Protein AF-A0A2M7BYC5-F1 (afdb_monomer)

Radius 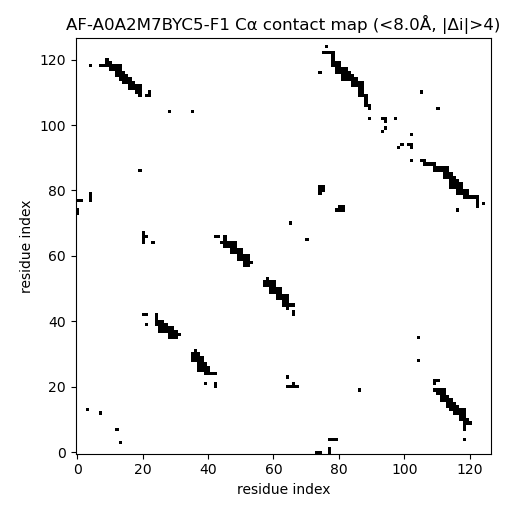of gyration: 17.45 Å; Cα contacts (8 Å, |Δi|>4): 192; chains: 1; bounding box: 35×35×44 Å

Mean predicted aligned error: 5.05 Å

Structure (mmCIF, N/CA/C/O backbone):
data_AF-A0A2M7BYC5-F1
#
_entry.id   AF-A0A2M7BYC5-F1
#
loop_
_atom_site.group_PDB
_atom_site.id
_atom_site.type_symbol
_atom_site.label_atom_id
_atom_site.label_alt_id
_atom_site.label_comp_id
_atom_site.label_asym_id
_atom_site.label_entity_id
_atom_site.label_seq_id
_atom_site.pdbx_PDB_ins_code
_atom_site.Cartn_x
_atom_site.Cartn_y
_atom_site.Cartn_z
_atom_site.occupancy
_atom_site.B_iso_or_equiv
_atom_site.auth_seq_id
_atom_site.auth_comp_id
_atom_site.auth_asym_id
_atom_site.auth_atom_id
_atom_site.pdbx_PDB_model_num
ATOM 1 N N . PHE A 1 1 ? -4.180 5.984 12.688 1.00 91.94 1 PHE A N 1
ATOM 2 C CA . PHE A 1 1 ? -5.420 5.223 12.946 1.00 91.94 1 PHE A CA 1
ATOM 3 C C . PHE A 1 1 ? -6.146 5.659 14.209 1.00 91.94 1 PHE A C 1
ATOM 5 O O . PHE A 1 1 ? -7.326 5.945 14.082 1.00 91.94 1 PHE A O 1
ATOM 12 N N . LYS A 1 2 ? -5.483 5.821 15.366 1.00 92.81 2 LYS A N 1
ATOM 13 C CA . LYS A 1 2 ? -6.117 6.365 16.590 1.00 92.81 2 LYS A CA 1
ATOM 14 C C . LYS A 1 2 ? -6.963 7.627 16.368 1.00 92.81 2 LYS A C 1
ATOM 16 O O . LYS A 1 2 ? -8.110 7.660 16.788 1.00 92.81 2 LYS A O 1
ATOM 21 N N . GLU A 1 3 ? -6.453 8.616 15.631 1.00 96.19 3 GLU A N 1
ATOM 22 C CA . GLU A 1 3 ? -7.241 9.824 15.334 1.00 96.19 3 GLU A CA 1
ATOM 23 C C . GLU A 1 3 ? -8.491 9.540 14.495 1.00 96.19 3 GLU A C 1
ATOM 25 O O . GLU A 1 3 ? -9.554 10.071 14.799 1.00 96.19 3 GLU A O 1
ATOM 30 N N . PHE A 1 4 ? -8.407 8.657 13.493 1.00 96.06 4 PH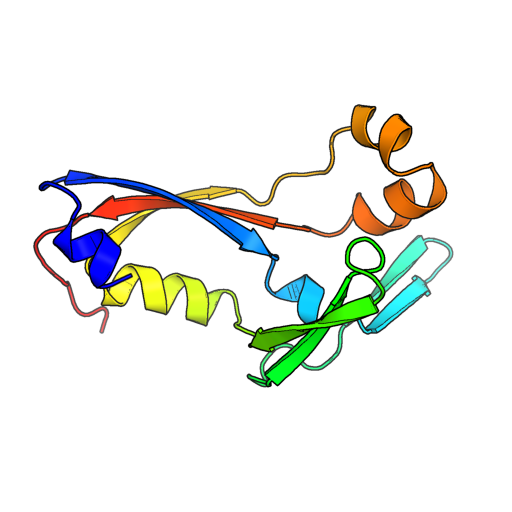E A N 1
ATOM 31 C CA . PHE A 1 4 ? -9.587 8.231 12.733 1.00 96.06 4 PHE A CA 1
ATOM 32 C C . PHE A 1 4 ? -10.597 7.514 13.630 1.00 96.06 4 PHE A C 1
ATOM 34 O O . PHE A 1 4 ? -11.791 7.772 13.525 1.00 96.06 4 PHE A O 1
ATOM 41 N N . GLN A 1 5 ? -10.123 6.659 14.542 1.00 94.00 5 GLN A N 1
ATOM 42 C CA . GLN A 1 5 ? -10.979 5.987 15.517 1.00 94.00 5 GLN A CA 1
ATOM 43 C C . GLN A 1 5 ? -11.678 7.017 16.413 1.00 94.00 5 GLN A C 1
ATOM 45 O O . GLN A 1 5 ? -12.888 6.921 16.603 1.00 94.00 5 GLN A O 1
ATOM 50 N N . ARG A 1 6 ? -10.963 8.044 16.887 1.00 94.75 6 ARG A N 1
ATOM 51 C CA . ARG A 1 6 ? -11.517 9.107 17.737 1.00 94.75 6 ARG A CA 1
ATOM 52 C C . ARG A 1 6 ? -12.604 9.920 17.031 1.00 94.75 6 ARG A C 1
ATOM 54 O O . ARG A 1 6 ? -13.606 10.248 17.658 1.00 94.75 6 ARG A O 1
ATOM 61 N N . VAL A 1 7 ? -12.407 10.274 15.757 1.00 96.62 7 VAL A N 1
ATOM 62 C CA . VAL A 1 7 ? -13.320 11.187 15.040 1.00 96.62 7 VAL A CA 1
ATOM 63 C C . VAL A 1 7 ? -14.499 10.495 14.357 1.00 96.62 7 VAL A C 1
ATOM 65 O O . VAL A 1 7 ? -15.528 11.131 14.130 1.00 96.62 7 VAL A O 1
ATOM 68 N N . LEU A 1 8 ? -14.379 9.211 14.012 1.00 96.81 8 LEU A N 1
ATOM 69 C CA . LEU A 1 8 ? -15.463 8.477 13.366 1.00 96.81 8 LEU A CA 1
ATOM 70 C C . LEU A 1 8 ? -16.532 8.072 14.387 1.00 96.81 8 LEU A C 1
ATOM 72 O O . LEU A 1 8 ? -16.233 7.583 15.480 1.00 96.81 8 LEU A O 1
ATOM 76 N N . LYS A 1 9 ? -17.802 8.239 14.001 1.00 95.62 9 LYS A N 1
ATOM 77 C CA . LYS A 1 9 ? -18.948 7.697 14.744 1.00 95.62 9 LYS A CA 1
ATOM 78 C C . LYS A 1 9 ? -18.878 6.165 14.788 1.00 95.62 9 LYS A C 1
ATOM 80 O O . LYS A 1 9 ? -18.174 5.555 13.981 1.00 95.62 9 LYS A O 1
ATOM 85 N N . LYS A 1 10 ? -19.626 5.561 15.715 1.00 92.31 10 LYS A N 1
ATOM 86 C CA . LYS A 1 10 ? -19.858 4.111 15.750 1.00 92.31 10 LYS A CA 1
ATOM 87 C C . LYS A 1 10 ? -20.276 3.609 14.361 1.00 92.31 10 LYS A C 1
ATOM 89 O O . LYS A 1 10 ? -21.031 4.296 13.672 1.00 92.31 10 LYS A O 1
ATOM 94 N N . ASP A 1 11 ? 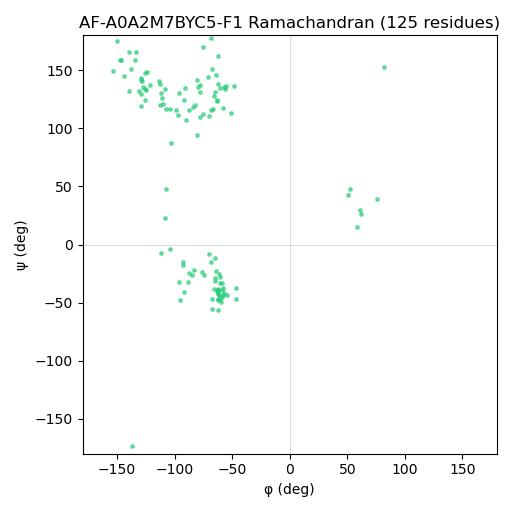-19.710 2.476 13.945 1.00 94.88 11 ASP A N 1
ATOM 95 C CA . ASP A 1 11 ? -19.884 1.864 12.619 1.00 94.88 11 ASP A CA 1
ATOM 96 C C . ASP A 1 11 ? -19.478 2.753 11.429 1.00 94.88 11 ASP A C 1
ATOM 98 O O . ASP A 1 11 ? -19.816 2.462 10.276 1.00 94.88 11 ASP A O 1
ATOM 102 N N . GLY A 1 12 ? -18.736 3.835 11.688 1.00 97.06 12 GLY A N 1
ATOM 103 C CA . GLY A 1 12 ? -18.238 4.748 10.670 1.00 97.06 12 GLY A CA 1
ATOM 104 C C . GLY A 1 12 ? -17.256 4.071 9.715 1.00 97.06 12 GLY A C 1
ATOM 105 O O . GLY A 1 12 ? -16.474 3.204 10.110 1.00 97.06 12 GLY A O 1
ATOM 106 N N . ILE A 1 13 ? -17.280 4.497 8.453 1.00 98.00 13 ILE A N 1
ATOM 107 C CA . ILE A 1 13 ? -16.425 3.950 7.399 1.00 98.00 13 ILE A CA 1
ATOM 108 C C . ILE A 1 13 ? -15.175 4.811 7.227 1.00 98.00 13 ILE A C 1
ATOM 110 O O . ILE A 1 13 ? -15.262 6.024 7.035 1.00 98.00 13 ILE A O 1
ATOM 114 N N . LEU A 1 14 ? -14.017 4.158 7.225 1.00 98.00 14 LEU A N 1
ATOM 115 C CA . LEU A 1 14 ? -12.744 4.716 6.797 1.00 98.00 14 LEU A CA 1
ATOM 116 C C . LEU A 1 14 ? -12.365 4.093 5.450 1.00 98.00 14 LEU A C 1
ATOM 118 O O . LEU A 1 14 ? -12.119 2.891 5.375 1.00 98.00 14 LEU A O 1
ATOM 122 N N . VAL A 1 15 ? -12.285 4.906 4.395 1.00 98.19 15 VAL A N 1
ATOM 123 C CA . VAL A 1 15 ? -11.718 4.493 3.101 1.00 98.19 15 VAL A CA 1
ATOM 124 C C . VAL A 1 15 ? -10.414 5.239 2.891 1.00 98.19 15 VAL A C 1
ATOM 126 O O . VAL A 1 15 ? -10.385 6.467 2.964 1.00 98.19 15 VAL A O 1
ATOM 129 N N . PHE A 1 16 ? -9.333 4.511 2.634 1.00 97.62 16 PHE A N 1
ATOM 130 C CA . PHE A 1 16 ? -8.037 5.118 2.362 1.00 97.62 16 PHE A CA 1
ATOM 131 C C . PHE A 1 16 ? -7.229 4.279 1.380 1.00 97.62 16 PHE A C 1
ATOM 133 O O . PHE A 1 16 ? -7.446 3.079 1.228 1.00 97.62 16 PHE A O 1
ATOM 140 N N . SER A 1 17 ? -6.267 4.923 0.731 1.00 96.94 17 SER A N 1
ATOM 141 C CA . SER A 1 17 ? -5.269 4.260 -0.098 1.00 96.94 17 SER A CA 1
ATOM 142 C C . SER A 1 17 ? -3.869 4.606 0.376 1.00 96.94 17 SER A C 1
ATOM 144 O O . SER A 1 17 ? -3.621 5.724 0.829 1.00 96.94 17 SER A O 1
ATOM 146 N N . THR A 1 18 ? -2.938 3.679 0.206 1.00 95.06 18 THR A N 1
ATOM 147 C CA . THR A 1 18 ? -1.504 3.922 0.389 1.00 95.06 18 THR A CA 1
ATOM 148 C C . THR A 1 18 ? -0.726 3.326 -0.780 1.00 95.06 18 THR A C 1
ATOM 150 O O . THR A 1 18 ? -1.270 2.540 -1.560 1.00 95.06 18 THR A O 1
ATOM 153 N N . ASN A 1 19 ? 0.547 3.703 -0.917 1.00 93.75 19 ASN A N 1
ATOM 154 C CA . ASN A 1 19 ? 1.457 2.997 -1.812 1.00 93.75 19 ASN A CA 1
ATOM 155 C C . ASN A 1 19 ? 1.467 1.518 -1.436 1.00 93.75 19 ASN A C 1
ATOM 157 O O . ASN A 1 19 ? 1.546 1.173 -0.254 1.00 93.75 19 ASN A O 1
ATOM 161 N N . HIS A 1 20 ? 1.414 0.660 -2.446 1.00 95.62 20 HIS A N 1
ATOM 162 C CA . HIS A 1 20 ? 1.536 -0.765 -2.223 1.00 95.62 20 HIS A CA 1
ATOM 163 C C . HIS A 1 20 ? 2.901 -1.086 -1.577 1.00 95.62 20 HIS A C 1
ATOM 165 O O . HIS A 1 20 ? 3.915 -0.569 -2.064 1.00 95.62 20 HIS A O 1
ATOM 171 N N . PRO A 1 21 ? 2.971 -1.935 -0.530 1.00 95.31 21 PRO A N 1
ATOM 172 C CA . PRO A 1 21 ? 4.222 -2.309 0.139 1.00 95.31 21 PRO A CA 1
ATOM 173 C C . PRO A 1 21 ? 5.371 -2.694 -0.801 1.00 95.31 21 PRO A C 1
ATOM 175 O O . PRO A 1 21 ? 6.527 -2.344 -0.558 1.00 95.31 21 PRO A O 1
ATOM 178 N N . VAL A 1 22 ? 5.052 -3.380 -1.904 1.00 94.00 22 VAL A N 1
ATOM 179 C CA . VAL A 1 22 ? 6.049 -3.824 -2.892 1.00 94.00 22 VAL A CA 1
ATOM 180 C C . VAL A 1 22 ? 6.812 -2.658 -3.525 1.00 94.00 22 VAL A C 1
ATOM 182 O O . VAL A 1 22 ? 7.999 -2.794 -3.792 1.00 94.00 22 VAL A O 1
ATOM 185 N N . ASN A 1 23 ? 6.182 -1.491 -3.707 1.00 91.94 23 ASN A N 1
ATOM 186 C CA . ASN A 1 23 ? 6.780 -0.372 -4.443 1.00 91.94 23 ASN A CA 1
ATOM 187 C C . ASN A 1 23 ? 8.049 0.159 -3.795 1.00 91.94 23 ASN A C 1
ATOM 189 O O . ASN A 1 23 ? 8.983 0.541 -4.487 1.00 91.94 23 ASN A O 1
ATOM 193 N N . SER A 1 24 ? 8.079 0.205 -2.465 1.00 91.81 24 SER A N 1
ATOM 194 C CA . SER A 1 24 ? 9.262 0.638 -1.715 1.00 91.81 24 SER A CA 1
ATOM 195 C C . SER A 1 24 ? 10.418 -0.362 -1.773 1.00 91.81 24 SER A C 1
ATOM 197 O O . SER A 1 24 ? 11.508 -0.049 -1.294 1.00 91.81 24 SER A O 1
ATOM 199 N N . CYS A 1 25 ? 10.185 -1.549 -2.336 1.00 93.44 25 CYS A N 1
ATOM 200 C CA . CYS A 1 25 ? 11.173 -2.610 -2.475 1.00 93.44 25 CYS A CA 1
ATOM 201 C C . CYS A 1 25 ? 11.584 -2.867 -3.925 1.00 93.44 25 CYS A C 1
ATOM 203 O O . CYS A 1 25 ? 12.528 -3.625 -4.127 1.00 93.44 25 CYS A O 1
ATOM 205 N N . ILE A 1 26 ? 10.929 -2.242 -4.908 1.00 92.62 26 ILE A N 1
ATOM 206 C CA . ILE A 1 26 ? 11.362 -2.308 -6.307 1.00 92.62 26 ILE A CA 1
ATOM 207 C C . ILE A 1 26 ? 12.694 -1.573 -6.415 1.00 92.62 26 ILE A C 1
ATOM 209 O O . ILE A 1 26 ? 12.756 -0.369 -6.162 1.00 92.62 26 ILE A O 1
ATOM 213 N N . ASP A 1 27 ? 13.734 -2.310 -6.782 1.00 90.38 27 ASP A N 1
ATOM 214 C CA . ASP A 1 27 ? 15.076 -1.769 -6.995 1.00 90.38 27 ASP A CA 1
ATOM 215 C C . ASP A 1 27 ? 15.285 -1.447 -8.480 1.00 90.38 27 ASP A C 1
ATOM 217 O O . ASP A 1 27 ? 15.642 -0.331 -8.856 1.00 90.38 27 ASP A O 1
ATOM 221 N N . GLU A 1 28 ? 14.930 -2.399 -9.349 1.00 91.69 28 GLU A N 1
ATOM 222 C CA . GLU A 1 28 ? 15.147 -2.299 -10.791 1.00 91.69 28 GLU A CA 1
ATOM 223 C C . GLU A 1 28 ? 14.000 -2.933 -11.593 1.00 91.69 28 GLU A C 1
ATOM 225 O O . GLU A 1 28 ? 13.438 -3.962 -11.207 1.00 91.69 28 GLU A O 1
ATOM 230 N N . PHE A 1 29 ? 13.683 -2.331 -12.744 1.00 91.00 29 PHE A N 1
ATOM 231 C CA . PHE A 1 29 ? 12.888 -2.954 -13.804 1.00 91.00 29 PHE A CA 1
ATOM 232 C C . PHE A 1 29 ? 13.826 -3.651 -14.786 1.00 91.00 29 PHE A C 1
ATOM 234 O O . PHE A 1 29 ? 14.713 -3.017 -15.346 1.00 91.00 29 PHE A O 1
ATOM 241 N N . THR A 1 30 ? 13.610 -4.942 -15.008 1.00 92.75 30 THR A N 1
ATOM 242 C CA . THR A 1 30 ? 14.486 -5.791 -15.818 1.00 92.75 30 THR A CA 1
ATOM 243 C C . THR A 1 30 ? 13.671 -6.707 -16.735 1.00 92.75 30 THR A C 1
ATOM 245 O O . THR A 1 30 ? 12.444 -6.601 -16.829 1.00 92.75 30 THR A O 1
ATOM 248 N N . GLU A 1 31 ? 14.345 -7.622 -17.422 1.00 92.19 31 GLU A N 1
ATOM 249 C CA . GLU A 1 31 ? 13.735 -8.627 -18.280 1.00 92.19 31 GLU A CA 1
ATOM 250 C C . GLU A 1 31 ? 14.195 -10.031 -17.870 1.00 92.19 31 GLU A C 1
ATOM 252 O O . GLU A 1 31 ? 15.378 -10.288 -17.664 1.00 92.19 31 GLU A O 1
ATOM 257 N N . CYS A 1 32 ? 13.253 -10.967 -17.761 1.00 91.12 32 CYS A N 1
ATOM 258 C CA . CYS A 1 32 ? 13.538 -12.372 -17.496 1.00 91.12 32 CYS A CA 1
ATOM 259 C C . CYS A 1 32 ? 12.813 -13.236 -18.529 1.00 91.12 32 CYS A C 1
ATOM 261 O O . CYS A 1 32 ? 11.585 -13.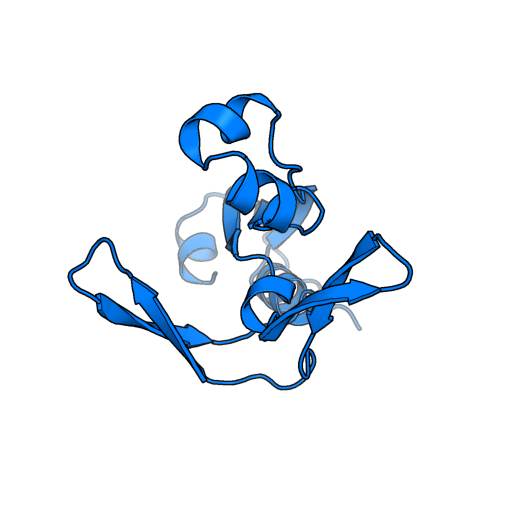213 -18.614 1.00 91.12 32 CYS A O 1
ATOM 263 N N . LYS A 1 33 ? 13.569 -14.007 -19.324 1.00 92.69 33 LYS A N 1
ATOM 264 C CA . LYS A 1 33 ? 13.031 -14.866 -20.399 1.00 92.69 33 LYS A CA 1
ATOM 265 C C . LYS A 1 33 ? 12.117 -14.099 -21.374 1.00 92.69 33 LYS A C 1
ATOM 267 O O . LYS A 1 33 ? 11.010 -14.555 -21.669 1.00 92.69 33 LYS A O 1
ATOM 272 N N . ASN A 1 34 ? 12.566 -12.938 -21.852 1.00 89.31 34 ASN A N 1
ATOM 273 C CA . ASN A 1 34 ? 11.820 -12.066 -22.770 1.00 89.31 34 ASN A CA 1
ATOM 274 C C . ASN A 1 34 ? 10.490 -11.535 -22.202 1.00 89.31 34 ASN A C 1
ATOM 276 O O . ASN A 1 34 ? 9.545 -11.267 -22.948 1.00 89.31 34 ASN A O 1
ATOM 280 N N . LYS A 1 35 ? 10.383 -11.421 -20.871 1.00 87.31 35 LYS A N 1
ATOM 281 C CA . LYS A 1 35 ? 9.216 -10.863 -20.177 1.00 87.31 35 LYS A CA 1
ATOM 282 C C . LYS A 1 35 ? 9.643 -9.775 -19.189 1.00 87.31 35 LYS A C 1
ATOM 284 O O . LYS A 1 35 ? 10.641 -9.976 -18.495 1.00 87.31 35 LYS A O 1
ATOM 289 N N . PRO A 1 36 ? 8.875 -8.676 -19.064 1.00 88.44 36 PRO A N 1
ATOM 290 C CA . PRO A 1 36 ? 9.118 -7.661 -18.045 1.00 88.44 36 PRO A CA 1
ATOM 291 C C . PRO A 1 36 ? 9.124 -8.272 -16.644 1.00 88.44 36 PRO A C 1
ATOM 293 O O . PRO A 1 36 ? 8.232 -9.048 -16.296 1.00 88.44 36 PRO A O 1
ATOM 296 N N . ALA A 1 37 ? 10.121 -7.907 -15.850 1.00 91.44 37 ALA A N 1
ATOM 297 C CA . ALA A 1 37 ? 10.307 -8.359 -14.482 1.00 91.44 37 ALA A CA 1
ATOM 298 C C . ALA A 1 37 ? 10.774 -7.195 -13.601 1.00 91.44 37 ALA A C 1
ATOM 300 O O . ALA A 1 37 ? 11.206 -6.152 -14.092 1.00 91.44 37 ALA A O 1
ATOM 301 N N . VAL A 1 38 ? 10.697 -7.380 -12.286 1.00 93.25 38 VAL A N 1
ATOM 302 C CA . VAL A 1 38 ? 11.282 -6.450 -11.317 1.00 93.25 38 VAL A CA 1
ATOM 303 C C . VAL A 1 38 ? 12.144 -7.187 -10.319 1.00 93.25 38 VAL A C 1
ATOM 305 O O . VAL A 1 38 ? 11.790 -8.275 -9.862 1.00 93.25 38 VAL A O 1
ATOM 308 N N . VAL A 1 39 ? 13.262 -6.564 -9.966 1.00 94.31 39 VAL A N 1
ATOM 309 C CA . VAL A 1 39 ? 14.093 -6.985 -8.845 1.00 94.31 39 VAL A CA 1
ATOM 310 C C . VAL A 1 39 ? 13.494 -6.379 -7.584 1.00 94.31 39 VAL A C 1
ATOM 312 O O . VAL A 1 39 ? 13.381 -5.157 -7.455 1.00 94.31 39 VAL A O 1
ATOM 315 N N . VAL A 1 40 ? 13.074 -7.246 -6.666 1.00 93.38 40 VAL A N 1
ATOM 316 C CA . VAL A 1 40 ? 12.515 -6.848 -5.374 1.00 93.38 40 VAL A CA 1
ATOM 317 C C . VAL A 1 40 ? 13.578 -7.083 -4.308 1.00 93.38 40 VAL A C 1
ATOM 319 O O . VAL A 1 40 ? 14.007 -8.212 -4.082 1.00 93.38 40 VAL A O 1
ATOM 322 N N . SER A 1 41 ? 14.011 -5.995 -3.679 1.00 92.75 41 SER A N 1
ATOM 323 C CA . SER A 1 41 ? 14.886 -6.003 -2.504 1.00 92.75 41 SER A CA 1
ATOM 324 C C . SER A 1 41 ? 14.169 -6.570 -1.271 1.00 92.75 41 SER A C 1
ATOM 326 O O . SER A 1 41 ? 12.982 -6.895 -1.319 1.00 92.75 41 SER A O 1
ATOM 328 N N . ASP A 1 42 ? 14.875 -6.675 -0.144 1.00 94.94 42 ASP A N 1
ATOM 329 C CA . ASP A 1 42 ? 14.316 -7.202 1.103 1.00 94.94 42 ASP A CA 1
ATOM 330 C C . ASP A 1 42 ? 12.986 -6.519 1.491 1.00 94.94 42 ASP A C 1
ATOM 332 O O . ASP A 1 42 ? 12.919 -5.322 1.807 1.00 94.94 42 ASP A O 1
ATOM 336 N N . TYR A 1 43 ? 11.917 -7.316 1.449 1.00 96.12 43 TYR A N 1
ATOM 337 C CA . TYR A 1 43 ? 10.549 -6.923 1.763 1.00 96.12 43 TYR A CA 1
ATOM 338 C C . TYR A 1 43 ? 10.240 -6.962 3.259 1.00 96.12 43 TYR A C 1
ATOM 340 O O . TYR A 1 43 ? 9.318 -6.302 3.711 1.00 96.12 43 TYR A O 1
ATOM 348 N N . PHE A 1 44 ? 10.981 -7.716 4.065 1.00 96.50 44 PHE A N 1
ATOM 349 C CA . PHE A 1 44 ? 10.648 -7.868 5.480 1.00 96.50 44 PHE A CA 1
ATOM 350 C C . PHE A 1 44 ? 11.380 -6.852 6.362 1.00 96.50 44 PHE A C 1
ATOM 352 O O . PHE A 1 44 ? 10.935 -6.569 7.478 1.00 96.50 44 PHE A O 1
ATOM 359 N N . THR A 1 45 ? 12.445 -6.221 5.867 1.00 95.12 45 THR A N 1
ATOM 360 C CA . THR A 1 45 ? 13.151 -5.175 6.616 1.00 95.12 45 THR A CA 1
ATOM 361 C C . THR A 1 45 ? 12.416 -3.833 6.581 1.00 95.12 45 THR A C 1
ATOM 363 O O . THR A 1 45 ? 12.399 -3.113 5.575 1.00 95.12 45 THR A O 1
ATOM 366 N N . ARG A 1 46 ? 11.867 -3.442 7.740 1.00 95.06 46 ARG A N 1
ATOM 367 C CA . ARG A 1 46 ? 11.280 -2.113 7.974 1.00 95.06 46 ARG A CA 1
ATOM 368 C C . ARG A 1 46 ? 12.403 -1.081 7.972 1.00 95.06 46 ARG A C 1
ATOM 370 O O . ARG A 1 46 ? 13.275 -1.089 8.836 1.00 95.06 46 ARG A O 1
ATOM 377 N N . ARG A 1 47 ? 12.377 -0.171 7.001 1.00 94.19 47 ARG A N 1
ATOM 378 C CA . ARG A 1 47 ? 13.432 0.831 6.801 1.00 94.19 47 ARG A CA 1
ATOM 379 C C . ARG A 1 47 ? 12.863 2.199 6.485 1.00 94.19 47 ARG A C 1
ATOM 381 O O . ARG A 1 47 ? 11.804 2.323 5.869 1.00 94.19 47 ARG A O 1
ATOM 388 N N . LYS A 1 48 ? 13.611 3.228 6.875 1.00 94.25 48 LYS A N 1
ATOM 389 C CA . LYS A 1 48 ? 13.394 4.594 6.399 1.00 94.25 48 LYS A CA 1
ATOM 390 C C . LYS A 1 48 ? 14.030 4.746 5.025 1.00 94.25 48 LYS A C 1
ATOM 392 O O . LYS A 1 48 ? 15.121 4.239 4.786 1.00 94.25 48 LYS A O 1
ATOM 397 N N . PHE A 1 49 ? 13.365 5.476 4.150 1.00 91.69 49 PHE A N 1
ATOM 398 C CA . PHE A 1 49 ? 13.878 5.826 2.834 1.00 91.69 49 PHE A CA 1
ATOM 399 C C . PHE A 1 49 ? 13.303 7.177 2.399 1.00 91.69 49 PHE A C 1
ATOM 401 O O . PHE A 1 49 ? 12.486 7.769 3.108 1.00 91.69 49 PHE A O 1
ATOM 408 N N . TYR A 1 50 ? 13.747 7.685 1.252 1.00 92.19 50 TYR A N 1
ATOM 409 C CA . TYR A 1 50 ? 13.275 8.960 0.720 1.00 92.19 50 TYR A CA 1
ATOM 410 C C . TYR A 1 50 ? 12.756 8.785 -0.702 1.00 92.19 50 TYR A C 1
ATOM 412 O O . TYR A 1 50 ? 13.499 8.355 -1.582 1.00 92.19 50 TYR A O 1
ATOM 420 N N . TRP A 1 51 ? 11.508 9.181 -0.946 1.00 88.31 51 TRP A N 1
ATOM 421 C CA . TRP A 1 51 ? 11.023 9.377 -2.309 1.00 88.31 51 TRP A CA 1
ATOM 422 C C . TRP A 1 51 ? 11.506 10.723 -2.837 1.00 88.31 51 TRP A C 1
ATOM 424 O O . TRP A 1 51 ? 11.382 11.739 -2.155 1.00 88.31 51 TRP A O 1
ATOM 434 N N . THR A 1 52 ? 11.996 10.755 -4.073 1.00 88.62 52 THR A N 1
ATOM 435 C CA . THR A 1 52 ? 12.349 12.012 -4.743 1.00 88.62 52 THR A CA 1
ATOM 436 C C . THR A 1 52 ? 11.221 12.432 -5.673 1.00 88.62 52 THR A C 1
ATOM 438 O O . THR A 1 52 ? 10.933 11.762 -6.666 1.00 88.62 52 THR A O 1
ATOM 441 N N . SER A 1 53 ? 10.588 13.570 -5.388 1.00 86.06 53 SER A N 1
ATOM 442 C CA . SER A 1 53 ? 9.541 14.109 -6.256 1.00 86.06 53 SER A CA 1
ATOM 443 C C . SER A 1 53 ? 10.126 15.041 -7.311 1.00 86.06 53 SER A C 1
ATOM 445 O O . SER A 1 53 ? 10.465 16.191 -7.028 1.00 86.06 53 SER A O 1
ATOM 447 N N . LYS A 1 54 ? 10.159 14.584 -8.569 1.00 83.62 54 LYS A N 1
ATOM 448 C CA . LYS A 1 54 ? 10.544 15.436 -9.711 1.00 83.62 54 LYS A CA 1
ATOM 449 C C . LYS A 1 54 ? 9.610 16.642 -9.884 1.00 83.62 54 LYS A C 1
ATOM 451 O O . LYS A 1 54 ? 10.037 17.684 -10.364 1.00 83.62 54 LYS A O 1
ATOM 456 N N . ARG A 1 55 ? 8.346 16.525 -9.454 1.00 83.94 55 ARG A N 1
ATOM 457 C CA . ARG A 1 55 ? 7.353 17.613 -9.513 1.00 83.94 55 ARG A CA 1
ATOM 458 C C . ARG A 1 55 ? 7.592 18.696 -8.461 1.00 83.94 55 ARG A C 1
ATOM 460 O O . ARG A 1 55 ? 7.226 19.841 -8.681 1.00 83.94 55 ARG A O 1
ATOM 467 N N . MET A 1 56 ? 8.228 18.352 -7.343 1.00 84.94 56 MET A N 1
ATOM 468 C CA . MET A 1 56 ? 8.522 19.281 -6.249 1.00 84.94 56 MET A CA 1
ATOM 469 C C . MET A 1 56 ? 10.011 19.625 -6.206 1.00 84.94 56 MET A C 1
ATOM 471 O O . MET A 1 56 ? 10.636 19.528 -5.157 1.00 84.94 56 MET A O 1
ATOM 475 N N . ARG A 1 57 ? 10.604 19.977 -7.357 1.00 90.62 57 ARG A N 1
ATOM 476 C CA . ARG A 1 57 ? 12.023 20.378 -7.465 1.00 90.62 57 ARG A CA 1
ATOM 477 C C . ARG A 1 57 ? 12.993 19.384 -6.797 1.00 90.62 57 ARG A C 1
ATOM 479 O O . ARG A 1 57 ? 13.924 19.786 -6.110 1.00 90.62 57 ARG A O 1
ATOM 486 N N . ASN A 1 58 ? 12.760 18.083 -6.986 1.00 91.19 58 ASN A N 1
ATOM 487 C CA . ASN A 1 58 ? 13.537 16.995 -6.378 1.00 91.19 58 ASN A CA 1
ATOM 488 C C . ASN A 1 58 ? 13.511 16.971 -4.839 1.00 91.19 58 ASN A C 1
ATOM 490 O O . ASN A 1 58 ? 14.454 16.494 -4.208 1.00 91.19 58 ASN A O 1
ATOM 494 N N . ALA A 1 59 ? 12.425 17.444 -4.221 1.00 93.44 59 ALA A N 1
ATOM 495 C CA . ALA A 1 59 ? 12.227 17.314 -2.783 1.00 93.44 59 ALA A CA 1
ATOM 496 C C . ALA A 1 59 ? 12.278 15.841 -2.347 1.00 93.44 59 ALA A C 1
ATOM 498 O O . ALA A 1 59 ? 11.665 14.971 -2.978 1.00 93.44 59 ALA A O 1
ATOM 499 N N . LYS A 1 60 ? 12.991 15.594 -1.241 1.00 94.06 60 LYS A N 1
ATOM 500 C CA . LYS A 1 60 ? 13.080 14.295 -0.572 1.00 94.06 60 LYS A CA 1
ATOM 501 C C . LYS A 1 60 ? 11.940 14.162 0.432 1.00 94.06 60 LYS A C 1
ATOM 503 O O . LYS A 1 60 ? 11.885 14.901 1.410 1.00 94.06 60 LYS A O 1
ATOM 508 N N . ILE A 1 61 ? 11.046 13.212 0.196 1.00 92.00 61 ILE A N 1
ATOM 509 C CA . ILE A 1 61 ? 9.913 12.907 1.068 1.00 92.00 61 ILE A CA 1
ATOM 510 C C . ILE A 1 61 ? 10.320 11.726 1.955 1.00 92.00 61 ILE A C 1
ATOM 512 O O . ILE A 1 61 ? 10.491 10.626 1.421 1.00 92.00 61 ILE A O 1
ATOM 516 N N . PRO A 1 62 ? 10.505 11.915 3.275 1.00 93.44 62 PRO A N 1
ATOM 517 C CA . PRO A 1 62 ? 10.812 10.808 4.171 1.00 93.44 62 PRO A CA 1
ATOM 518 C C . PRO A 1 62 ? 9.654 9.809 4.174 1.00 93.44 62 PRO A C 1
ATOM 520 O O . PRO A 1 62 ? 8.481 10.179 4.168 1.00 93.44 62 PRO A O 1
ATOM 523 N N . SER A 1 63 ? 9.975 8.524 4.147 1.00 93.06 63 SER A N 1
ATOM 524 C CA . SER A 1 63 ? 9.003 7.435 4.095 1.00 93.06 63 SER A CA 1
ATOM 525 C C . SER A 1 63 ? 9.517 6.220 4.854 1.00 93.06 63 SER A C 1
ATOM 527 O O . SER A 1 63 ? 10.716 6.087 5.104 1.00 93.06 63 SER A O 1
ATOM 529 N N . ILE A 1 64 ? 8.596 5.349 5.260 1.00 94.50 64 ILE A N 1
ATOM 530 C CA . ILE A 1 64 ? 8.892 4.113 5.986 1.00 94.50 64 ILE A CA 1
ATOM 531 C C . ILE A 1 64 ? 8.270 2.961 5.211 1.00 94.50 64 ILE A C 1
ATOM 533 O O . ILE A 1 64 ? 7.121 3.058 4.779 1.00 94.50 64 ILE A O 1
ATOM 537 N N . HIS A 1 65 ? 9.042 1.898 5.012 1.00 95.31 65 HIS A N 1
ATOM 538 C CA . HIS A 1 65 ? 8.531 0.661 4.445 1.00 95.31 65 HIS A CA 1
ATOM 539 C C . HIS A 1 65 ? 7.761 -0.137 5.503 1.00 95.31 65 HIS A C 1
ATOM 541 O O . HIS A 1 65 ? 8.270 -0.369 6.602 1.00 95.31 65 HIS A O 1
ATOM 547 N N . PHE A 1 66 ? 6.566 -0.579 5.124 1.00 95.88 66 PHE A N 1
ATOM 548 C CA . PHE A 1 66 ? 5.723 -1.500 5.873 1.00 95.88 66 PHE A CA 1
ATOM 549 C C . PHE A 1 66 ? 5.294 -2.634 4.950 1.00 95.88 66 PHE A C 1
ATOM 551 O O . PHE A 1 66 ? 5.011 -2.397 3.774 1.00 95.88 66 PHE A O 1
ATOM 558 N N . THR A 1 67 ? 5.213 -3.838 5.501 1.00 97.19 67 THR A N 1
ATOM 559 C CA . THR A 1 67 ? 4.633 -5.004 4.830 1.00 97.19 67 THR A CA 1
ATOM 560 C C . THR A 1 67 ? 3.109 -4.910 4.798 1.00 97.19 67 THR A C 1
ATOM 562 O O . THR A 1 67 ? 2.502 -4.088 5.487 1.00 97.19 67 THR A O 1
ATOM 565 N N . PHE A 1 68 ? 2.460 -5.791 4.041 1.00 95.62 68 PHE A N 1
ATOM 566 C CA . PHE A 1 68 ? 1.011 -5.960 4.140 1.00 95.62 68 PHE A CA 1
ATOM 567 C C . PHE A 1 68 ? 0.559 -6.329 5.548 1.00 95.62 68 PHE A C 1
ATOM 569 O O . PHE A 1 68 ? -0.402 -5.752 6.047 1.00 95.62 68 PHE A O 1
ATOM 576 N N . GLU A 1 69 ? 1.269 -7.249 6.196 1.00 97.06 69 GLU A N 1
ATOM 577 C CA . GLU A 1 69 ? 0.956 -7.691 7.553 1.00 97.06 69 GLU A CA 1
ATOM 578 C C . GLU A 1 69 ? 0.975 -6.525 8.549 1.00 97.06 69 GLU A C 1
ATOM 580 O O . GLU A 1 69 ? 0.083 -6.418 9.392 1.00 97.06 69 GLU A O 1
ATOM 585 N N . ASP A 1 70 ? 1.928 -5.597 8.407 1.00 96.62 70 ASP A N 1
ATOM 586 C CA . ASP A 1 70 ? 1.955 -4.376 9.215 1.00 96.62 70 ASP A CA 1
ATOM 587 C C . ASP A 1 70 ? 0.712 -3.520 8.971 1.00 96.62 70 ASP A C 1
ATOM 589 O O . ASP A 1 70 ? 0.089 -3.060 9.925 1.00 96.62 70 ASP A O 1
ATOM 593 N N . LEU A 1 71 ? 0.336 -3.301 7.704 1.00 95.69 71 LEU A N 1
ATOM 594 C CA . LEU A 1 71 ? -0.833 -2.490 7.357 1.00 95.69 71 LEU A CA 1
ATOM 595 C C . LEU A 1 71 ? -2.115 -3.084 7.950 1.00 95.69 71 LEU A C 1
ATOM 597 O O . LEU A 1 71 ? -2.882 -2.357 8.584 1.00 95.69 71 LEU A O 1
ATOM 601 N N . PHE A 1 72 ? -2.315 -4.397 7.808 1.00 96.31 72 PHE A N 1
ATOM 602 C CA . PHE A 1 72 ? -3.431 -5.111 8.430 1.00 96.31 72 PHE A CA 1
ATOM 603 C C . PHE A 1 72 ? -3.388 -4.97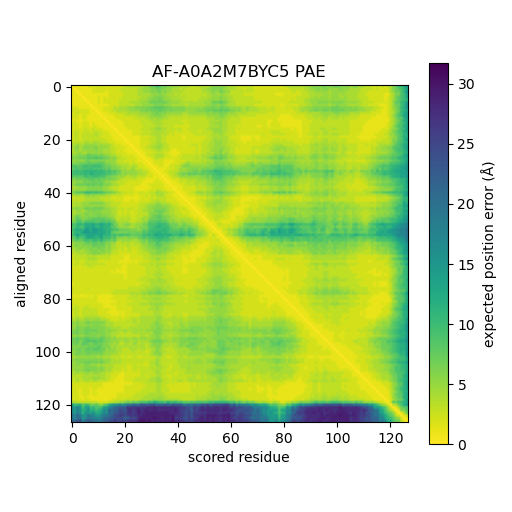5 9.953 1.00 96.31 72 PHE A C 1
ATOM 605 O O . PHE A 1 72 ? -4.368 -4.550 10.563 1.00 96.31 72 PHE A O 1
ATOM 612 N N . SER A 1 73 ? -2.233 -5.239 10.566 1.00 95.69 73 SER A N 1
ATOM 613 C CA . SER A 1 73 ? -2.041 -5.117 12.012 1.00 95.69 73 SER A CA 1
ATOM 614 C C . SER A 1 73 ? -2.354 -3.712 12.523 1.00 95.69 73 SER A C 1
ATOM 616 O O . SER A 1 73 ? -2.993 -3.566 13.563 1.00 95.69 73 SER A O 1
ATOM 618 N N . PHE A 1 74 ? -1.943 -2.661 11.810 1.00 94.38 74 PHE A N 1
ATOM 619 C CA . PHE A 1 74 ? -2.230 -1.283 12.200 1.00 94.38 74 PHE A CA 1
ATOM 620 C C . PHE A 1 74 ? -3.717 -0.962 12.141 1.00 94.38 74 PHE A C 1
ATOM 622 O O . PHE A 1 74 ? -4.206 -0.249 13.015 1.00 94.38 74 PHE A O 1
ATOM 629 N N . VAL A 1 75 ? -4.436 -1.469 11.144 1.00 95.06 75 VAL A N 1
ATOM 630 C CA . VAL A 1 75 ? -5.884 -1.272 11.044 1.00 95.06 75 VAL A CA 1
ATOM 631 C C . VAL A 1 75 ? -6.591 -2.016 12.179 1.00 95.06 75 VAL A C 1
ATOM 633 O O . VAL A 1 75 ? -7.279 -1.383 12.981 1.00 95.06 75 VAL A O 1
ATOM 636 N N . LEU A 1 76 ? -6.350 -3.323 12.305 1.00 94.81 76 LEU A N 1
ATOM 637 C CA . LEU A 1 76 ? -7.042 -4.200 13.253 1.00 94.81 76 LEU A CA 1
ATOM 638 C C . LEU A 1 76 ? -6.797 -3.781 14.711 1.00 94.81 76 LEU A C 1
ATOM 640 O O . LEU A 1 76 ? -7.746 -3.569 15.465 1.00 94.81 76 LEU A O 1
ATOM 644 N N . LYS A 1 77 ? -5.535 -3.528 15.093 1.00 94.25 77 LYS A N 1
ATOM 645 C CA . LYS A 1 77 ? -5.167 -3.111 16.464 1.00 94.25 77 LYS A CA 1
ATOM 646 C C . LYS A 1 77 ? -5.722 -1.741 16.868 1.00 94.25 77 LYS A C 1
ATOM 648 O O . LYS A 1 77 ? -5.617 -1.361 18.029 1.00 94.25 77 LYS A O 1
ATOM 653 N N . ASN A 1 78 ? -6.264 -0.962 15.929 1.00 93.62 78 ASN A N 1
ATOM 654 C CA . ASN A 1 78 ? -6.811 0.371 16.194 1.00 93.62 78 ASN A CA 1
ATOM 655 C C . ASN A 1 78 ? -8.347 0.417 16.115 1.00 93.62 78 ASN A C 1
ATOM 657 O O . ASN A 1 78 ? -8.902 1.496 15.906 1.00 93.62 78 ASN A O 1
ATOM 661 N N . GLY A 1 79 ? -9.028 -0.719 16.298 1.00 94.25 79 GLY A N 1
ATOM 662 C CA . GLY A 1 79 ? -10.491 -0.770 16.389 1.00 94.25 79 GLY A CA 1
ATOM 663 C C . GLY A 1 79 ? -11.178 -0.612 15.037 1.00 94.25 79 GLY A C 1
ATOM 664 O O . GLY A 1 79 ? -12.191 0.078 14.919 1.00 94.25 79 GLY A O 1
ATOM 665 N N . PHE A 1 80 ? -10.606 -1.215 13.996 1.00 96.19 80 PHE A N 1
ATOM 666 C CA . PHE A 1 80 ? -11.214 -1.264 12.674 1.00 96.19 80 PHE A CA 1
ATOM 667 C C . PHE A 1 80 ? -11.288 -2.700 12.166 1.00 96.19 80 PHE A C 1
ATOM 669 O O . PHE A 1 80 ? -10.303 -3.429 12.209 1.00 96.19 80 PHE A O 1
ATOM 676 N N . GLN A 1 81 ? -12.429 -3.068 11.597 1.00 96.38 81 GLN A N 1
ATOM 677 C CA . GLN A 1 81 ? -12.594 -4.261 10.777 1.00 96.38 81 GLN A CA 1
ATOM 678 C C . GLN A 1 81 ? -12.343 -3.900 9.310 1.00 96.38 81 GLN A C 1
ATOM 680 O O . GLN A 1 81 ? -12.856 -2.889 8.830 1.00 96.38 81 GLN A O 1
ATOM 685 N N . ILE A 1 82 ? -11.576 -4.713 8.583 1.00 97.19 82 ILE A N 1
ATOM 686 C CA . ILE A 1 82 ? -11.401 -4.558 7.131 1.00 97.19 82 ILE A CA 1
ATOM 687 C C . ILE A 1 82 ? -12.594 -5.221 6.438 1.00 97.19 82 ILE A C 1
ATOM 689 O O . ILE A 1 82 ? -12.825 -6.412 6.620 1.00 97.19 82 ILE A O 1
ATOM 693 N N . GLU A 1 83 ? -13.357 -4.450 5.665 1.00 98.00 83 GLU A N 1
ATOM 694 C CA . GLU A 1 83 ? -14.508 -4.949 4.901 1.00 98.00 83 GLU A CA 1
ATOM 695 C C . GLU A 1 83 ? -14.156 -5.279 3.449 1.00 98.00 83 GLU A C 1
ATOM 697 O O . GLU A 1 83 ? -14.779 -6.148 2.849 1.00 98.00 83 GLU A O 1
ATOM 702 N N . ASP A 1 84 ? -13.211 -4.543 2.864 1.00 98.12 84 ASP A N 1
ATOM 703 C CA . ASP A 1 84 ? -12.788 -4.722 1.477 1.00 98.12 84 ASP A CA 1
ATOM 704 C C . ASP A 1 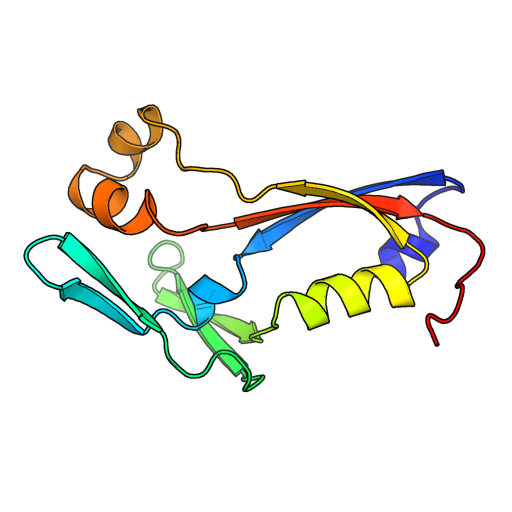84 ? -11.341 -4.246 1.305 1.00 98.12 84 ASP A C 1
ATOM 706 O O . ASP A 1 84 ? -10.883 -3.314 1.983 1.00 98.12 84 ASP A O 1
ATOM 710 N N . LEU A 1 85 ? -10.636 -4.879 0.373 1.00 97.62 85 LEU A N 1
ATOM 711 C CA . LEU A 1 85 ? -9.280 -4.534 -0.026 1.00 97.62 85 LEU A CA 1
ATOM 712 C C . LEU A 1 85 ? -9.161 -4.647 -1.540 1.00 97.62 85 LEU A C 1
ATOM 714 O O . LEU A 1 85 ? -9.546 -5.653 -2.132 1.00 97.62 85 LEU A O 1
ATOM 718 N N . LYS A 1 86 ? -8.579 -3.623 -2.169 1.00 97.56 86 LYS A N 1
ATOM 719 C CA . LYS A 1 86 ? -8.324 -3.622 -3.612 1.00 97.56 86 LYS A CA 1
ATOM 720 C C . LYS A 1 86 ? -6.896 -3.228 -3.935 1.00 97.56 86 LYS A C 1
ATOM 722 O O . LYS A 1 86 ? -6.419 -2.183 -3.502 1.00 97.56 86 LYS A O 1
ATOM 727 N N . GLU A 1 87 ? -6.268 -4.021 -4.790 1.00 96.88 87 GLU A N 1
ATOM 728 C CA . GLU A 1 87 ? -5.030 -3.692 -5.492 1.00 96.88 87 GLU A CA 1
ATOM 729 C C . GLU A 1 87 ? -5.389 -3.336 -6.943 1.00 96.88 87 GLU A C 1
ATOM 731 O O . GLU A 1 87 ? -5.485 -4.219 -7.798 1.00 96.88 87 GLU A O 1
ATOM 736 N N . PRO A 1 88 ? -5.713 -2.064 -7.240 1.00 94.19 88 PRO A N 1
ATOM 737 C CA . PRO A 1 88 ? -6.220 -1.688 -8.551 1.00 94.19 88 PRO A CA 1
ATOM 738 C C . PRO A 1 88 ? -5.174 -1.905 -9.647 1.00 94.19 88 PRO A C 1
ATOM 740 O O . PRO A 1 88 ? -4.042 -1.422 -9.566 1.00 94.19 88 PRO A O 1
ATOM 743 N N . GLN A 1 89 ? -5.599 -2.563 -10.724 1.00 93.00 89 GLN A N 1
ATOM 744 C CA . GLN A 1 89 ? -4.835 -2.612 -11.962 1.00 93.00 89 GLN A CA 1
ATOM 745 C C . GLN A 1 89 ? -4.866 -1.244 -12.655 1.00 93.00 89 GLN A C 1
ATOM 747 O O . GLN A 1 89 ? -5.888 -0.552 -12.646 1.00 93.00 89 GLN A O 1
ATOM 752 N N . LEU A 1 90 ? -3.758 -0.856 -13.291 1.00 91.81 90 LEU A N 1
ATOM 753 C CA . LEU A 1 90 ? -3.725 0.368 -14.089 1.00 91.81 90 LEU A CA 1
ATOM 754 C C . LEU A 1 90 ? -4.706 0.262 -15.276 1.00 91.81 90 LEU A C 1
ATOM 756 O O . LEU A 1 90 ? -4.566 -0.651 -16.098 1.00 91.81 90 LEU A O 1
ATOM 760 N N . PRO A 1 91 ? -5.650 1.210 -15.425 1.00 92.62 91 PRO A N 1
ATOM 761 C CA . PRO A 1 91 ? -6.568 1.226 -16.558 1.00 92.62 91 PRO A CA 1
ATOM 762 C C . PRO A 1 91 ? -5.814 1.527 -17.862 1.00 92.62 91 PRO A C 1
ATOM 764 O O . PRO A 1 91 ? -4.792 2.218 -17.847 1.00 92.62 91 PRO A O 1
ATOM 767 N N . LYS A 1 92 ? -6.302 1.029 -19.007 1.00 91.56 92 LYS A N 1
ATOM 768 C CA . LYS A 1 92 ? -5.640 1.219 -20.319 1.00 91.56 92 LYS A CA 1
ATOM 769 C C . LYS A 1 92 ? -5.492 2.697 -20.679 1.00 91.56 92 LYS A C 1
ATOM 771 O O . LYS A 1 92 ? -4.501 3.110 -21.272 1.00 91.56 92 LYS A O 1
ATOM 776 N N . GLU A 1 93 ? -6.449 3.515 -20.266 1.00 94.75 93 GLU A N 1
ATOM 777 C CA . GLU A 1 93 ? -6.481 4.960 -20.473 1.00 94.75 93 GLU A CA 1
ATOM 778 C C . GLU A 1 93 ? -5.288 5.664 -19.808 1.00 94.75 93 GLU A C 1
ATOM 780 O O . GLU A 1 93 ? -4.854 6.714 -20.289 1.00 94.75 93 GLU A O 1
ATOM 785 N N . ALA A 1 94 ? -4.707 5.072 -18.754 1.00 92.56 94 ALA A N 1
ATOM 786 C CA . ALA A 1 94 ? -3.523 5.608 -18.090 1.00 92.56 94 ALA A CA 1
ATOM 787 C C . ALA A 1 94 ? -2.290 5.624 -19.006 1.00 92.56 94 ALA A C 1
ATOM 789 O O . ALA A 1 94 ? -1.400 6.445 -18.787 1.00 92.56 94 ALA A O 1
ATOM 790 N N . GLU A 1 95 ? -2.238 4.793 -20.057 1.00 95.56 95 GLU A N 1
ATOM 791 C CA . GLU A 1 95 ? -1.143 4.808 -21.036 1.00 95.56 95 GLU A CA 1
ATOM 792 C C . GLU A 1 95 ? -0.996 6.182 -21.702 1.00 95.56 95 GLU A C 1
ATOM 794 O O . GLU A 1 95 ? 0.122 6.664 -21.880 1.00 95.56 95 GLU A O 1
ATOM 799 N N . LYS A 1 96 ? -2.114 6.871 -21.974 1.00 94.31 96 LYS A N 1
ATOM 800 C CA . LYS A 1 96 ? -2.110 8.216 -22.573 1.00 94.31 96 LYS A CA 1
ATOM 801 C C . LYS A 1 96 ? -1.477 9.268 -21.658 1.00 94.31 96 LYS A C 1
ATOM 803 O O . LYS A 1 96 ? -0.928 10.249 -22.145 1.00 94.31 96 LYS A O 1
ATOM 808 N N . ILE A 1 97 ? -1.563 9.069 -20.342 1.00 92.56 97 ILE A N 1
ATOM 809 C CA . ILE A 1 97 ? -1.078 10.011 -19.323 1.00 92.56 97 ILE A CA 1
ATOM 810 C C . ILE A 1 97 ? 0.368 9.686 -18.927 1.00 92.56 97 ILE A C 1
ATOM 812 O O . ILE A 1 97 ? 1.187 10.581 -18.728 1.00 92.56 97 ILE A O 1
ATOM 816 N N . LEU A 1 98 ? 0.683 8.397 -18.781 1.00 88.94 98 LEU A N 1
ATOM 817 C CA . LEU A 1 98 ? 1.983 7.916 -18.315 1.00 88.94 98 LEU A CA 1
ATOM 818 C C . LEU A 1 98 ? 3.013 7.797 -19.444 1.00 88.94 98 LEU A C 1
ATOM 820 O O . LEU A 1 98 ? 4.212 7.890 -19.174 1.00 88.94 98 LEU A O 1
ATOM 824 N N . GLY A 1 99 ? 2.551 7.595 -20.678 1.00 93.56 99 GLY A N 1
ATOM 825 C CA . GLY A 1 99 ? 3.361 7.140 -21.801 1.00 93.56 99 GLY A CA 1
ATOM 826 C C . GLY A 1 99 ? 3.540 5.617 -21.800 1.00 93.56 99 GLY A C 1
ATOM 827 O O . GLY A 1 99 ? 3.522 4.969 -20.750 1.00 93.56 99 GLY A O 1
ATOM 828 N N . LYS A 1 100 ? 3.748 5.046 -22.994 1.00 91.69 100 LYS A N 1
ATOM 829 C CA . LYS A 1 100 ? 3.825 3.594 -23.239 1.00 91.69 100 LYS A CA 1
ATOM 830 C C . LYS A 1 100 ? 4.864 2.875 -22.377 1.00 91.69 100 LYS A C 1
ATOM 832 O O . LYS A 1 100 ? 4.582 1.815 -21.827 1.00 91.69 100 LYS A O 1
ATOM 837 N N . GLU A 1 101 ? 6.054 3.454 -22.240 1.00 88.94 101 GLU A N 1
ATO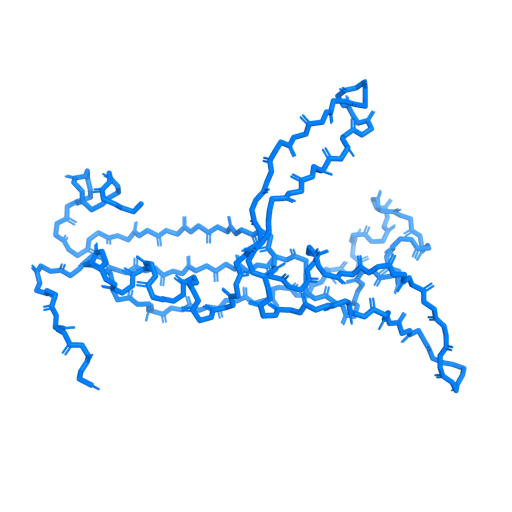M 838 C CA . GLU A 1 101 ? 7.153 2.871 -21.461 1.00 88.94 101 GLU A CA 1
ATOM 839 C C . GLU A 1 101 ? 6.775 2.727 -19.978 1.00 88.94 101 GLU A C 1
ATOM 841 O O . GLU A 1 101 ? 6.731 1.620 -19.444 1.00 88.94 101 GLU A O 1
ATOM 846 N N . ARG A 1 102 ? 6.383 3.833 -19.327 1.00 88.00 102 ARG A N 1
ATOM 847 C CA . ARG A 1 102 ? 5.966 3.815 -17.917 1.00 88.00 102 ARG A CA 1
ATOM 848 C C . ARG A 1 102 ? 4.733 2.951 -17.693 1.00 88.00 102 ARG A C 1
ATOM 850 O O . ARG A 1 102 ? 4.669 2.249 -16.691 1.00 88.00 102 ARG A O 1
ATOM 857 N N . TYR A 1 103 ? 3.765 2.983 -18.605 1.00 92.81 103 TYR A N 1
ATOM 858 C CA . TYR A 1 103 ? 2.601 2.109 -18.513 1.00 92.81 103 TYR A CA 1
ATOM 859 C C . TYR A 1 103 ? 3.011 0.632 -18.508 1.00 92.81 103 TYR A C 1
ATOM 861 O O . TYR A 1 103 ? 2.554 -0.125 -17.657 1.00 92.81 103 TYR A O 1
ATOM 869 N N . ASN A 1 104 ? 3.926 0.222 -19.391 1.00 89.75 104 ASN A N 1
ATOM 870 C CA . ASN A 1 104 ? 4.405 -1.158 -19.443 1.00 89.75 104 ASN A CA 1
ATOM 871 C C . ASN A 1 104 ? 5.176 -1.591 -18.191 1.00 89.75 104 ASN A C 1
ATOM 873 O O . ASN A 1 104 ? 5.072 -2.758 -17.822 1.00 89.75 104 ASN A O 1
ATOM 877 N N . HIS A 1 105 ? 5.887 -0.678 -17.526 1.00 88.00 105 HIS A N 1
ATOM 878 C CA . HIS A 1 105 ? 6.541 -0.960 -16.243 1.00 88.00 105 HIS A CA 1
ATOM 879 C C . HIS A 1 105 ? 5.518 -1.198 -15.124 1.00 88.00 105 HIS A C 1
ATOM 881 O O . HIS A 1 105 ? 5.615 -2.172 -14.384 1.00 88.00 105 HIS A O 1
ATOM 887 N N . TRP A 1 106 ? 4.504 -0.337 -15.020 1.00 89.75 106 TRP A N 1
ATOM 888 C CA . TRP A 1 106 ? 3.597 -0.329 -13.869 1.00 89.75 106 TRP A CA 1
ATOM 889 C C . TRP A 1 106 ? 2.328 -1.169 -14.044 1.00 89.75 106 TRP A C 1
ATOM 891 O O . TRP A 1 106 ? 1.677 -1.484 -13.057 1.00 89.75 106 TRP A O 1
ATOM 901 N N . LYS A 1 107 ? 1.956 -1.584 -15.261 1.00 91.44 107 LYS A N 1
ATOM 902 C CA . LYS A 1 107 ? 0.707 -2.343 -15.486 1.00 91.44 107 LYS A CA 1
ATOM 903 C C . LYS A 1 107 ? 0.697 -3.761 -14.902 1.00 91.44 107 LYS A C 1
ATOM 905 O O . LYS A 1 107 ? -0.371 -4.364 -14.828 1.00 91.44 107 LYS A O 1
ATOM 910 N N . TYR A 1 108 ? 1.863 -4.290 -14.530 1.00 89.94 108 TYR A N 1
ATOM 911 C CA . TYR A 1 108 ? 2.026 -5.636 -13.967 1.00 89.94 108 TYR A CA 1
ATOM 912 C C . TYR A 1 108 ? 2.268 -5.641 -12.455 1.00 89.94 108 TYR A C 1
ATOM 914 O O . TYR A 1 108 ? 2.379 -6.714 -11.870 1.00 89.94 108 TYR A O 1
ATOM 922 N N . ILE A 1 109 ? 2.385 -4.467 -11.830 1.00 91.62 109 ILE A N 1
ATOM 923 C CA . ILE A 1 109 ? 2.771 -4.336 -10.426 1.00 91.62 109 ILE A CA 1
ATOM 924 C C . ILE A 1 109 ? 1.755 -3.437 -9.728 1.00 91.62 109 ILE A C 1
ATOM 926 O O . ILE A 1 109 ? 1.480 -2.338 -10.221 1.00 91.62 109 ILE A O 1
ATOM 930 N N . PRO A 1 110 ? 1.195 -3.856 -8.584 1.00 92.94 110 PRO A N 1
ATOM 931 C CA . PRO A 1 110 ? 0.270 -3.017 -7.847 1.00 92.94 110 PRO A CA 1
ATOM 932 C C . PRO A 1 110 ? 0.992 -1.761 -7.362 1.00 92.94 110 PRO A C 1
ATOM 934 O O . PRO A 1 110 ? 1.997 -1.819 -6.659 1.00 92.94 110 PRO A O 1
ATOM 937 N N . THR A 1 111 ? 0.464 -0.604 -7.747 1.00 91.88 111 THR A N 1
ATOM 938 C CA . THR A 1 111 ? 1.011 0.695 -7.333 1.00 91.88 111 THR A CA 1
ATOM 939 C C . THR A 1 111 ? 0.401 1.168 -6.021 1.00 91.88 111 THR A C 1
ATOM 941 O O . THR A 1 111 ? 1.066 1.801 -5.203 1.00 91.88 111 THR A O 1
ATOM 944 N N . PHE A 1 112 ? -0.856 0.826 -5.781 1.00 94.06 112 PHE A N 1
ATOM 945 C CA . PHE A 1 112 ? -1.580 1.222 -4.588 1.00 94.06 112 PHE A CA 1
ATOM 946 C C . PHE A 1 112 ? -2.322 0.029 -4.018 1.00 94.06 112 PHE A C 1
ATOM 948 O O . PHE A 1 112 ? -2.626 -0.931 -4.722 1.00 94.06 112 PHE A O 1
ATOM 955 N N . VAL A 1 113 ? -2.644 0.137 -2.740 1.00 96.94 113 VAL A N 1
ATOM 956 C CA . VAL A 1 113 ? -3.665 -0.676 -2.095 1.00 96.94 113 VAL A CA 1
ATOM 957 C C . VAL A 1 113 ? -4.715 0.264 -1.519 1.00 96.94 113 VAL A C 1
ATOM 959 O O . VAL A 1 113 ? -4.382 1.309 -0.954 1.00 96.94 113 VAL A O 1
ATOM 962 N N . VAL A 1 114 ? -5.981 -0.097 -1.691 1.00 98.00 114 VAL A N 1
ATOM 963 C CA . VAL A 1 114 ? -7.147 0.608 -1.162 1.00 98.00 114 VAL A CA 1
ATOM 964 C C . VAL A 1 114 ? -7.796 -0.270 -0.107 1.00 98.00 114 VAL A C 1
ATOM 966 O O . VAL A 1 114 ? -8.079 -1.436 -0.364 1.00 98.00 114 VAL A O 1
ATOM 969 N N . PHE A 1 115 ? -8.059 0.306 1.057 1.00 98.31 115 PHE A N 1
ATOM 970 C CA . PHE A 1 115 ? -8.761 -0.339 2.155 1.00 98.31 115 PHE A CA 1
ATOM 971 C C . PHE A 1 115 ? -10.109 0.336 2.368 1.00 98.31 115 PHE A C 1
ATOM 973 O O . PHE A 1 115 ? -10.206 1.569 2.379 1.00 98.31 115 PHE A O 1
ATOM 980 N N . LYS A 1 116 ? -11.134 -0.478 2.607 1.00 98.44 116 LYS A N 1
ATOM 981 C CA . LYS A 1 116 ? -12.391 -0.053 3.216 1.00 98.44 116 LYS A CA 1
ATOM 982 C C . LYS A 1 116 ? -12.488 -0.709 4.582 1.00 98.44 116 LYS A C 1
ATOM 984 O O . LYS A 1 116 ? -12.515 -1.934 4.682 1.00 98.44 116 LYS A O 1
ATOM 989 N N . CYS A 1 117 ? -12.575 0.107 5.621 1.00 97.94 117 CYS A N 1
ATOM 990 C CA . CYS A 1 117 ? -12.643 -0.361 6.993 1.00 97.94 117 CYS A CA 1
ATOM 991 C C . CYS A 1 117 ? -13.866 0.210 7.704 1.00 97.94 117 CYS A C 1
ATOM 993 O O . CYS A 1 117 ? -14.253 1.355 7.463 1.00 97.94 117 CYS A O 1
ATOM 995 N N . ARG A 1 118 ? -14.433 -0.558 8.628 1.00 97.69 118 ARG A N 1
ATOM 996 C CA . ARG A 1 118 ? -15.484 -0.118 9.545 1.00 97.69 118 ARG A CA 1
ATOM 997 C C . ARG A 1 118 ? -14.913 0.016 10.946 1.00 97.69 118 ARG A C 1
ATOM 999 O O . ARG A 1 118 ? -14.197 -0.871 11.399 1.00 97.69 118 ARG A O 1
ATOM 1006 N N . LYS A 1 119 ? -15.217 1.117 11.632 1.00 96.75 119 LYS A N 1
ATOM 1007 C CA . LYS A 1 119 ? -14.897 1.272 13.054 1.00 96.75 119 LYS A CA 1
ATOM 1008 C C . LYS A 1 119 ? -15.711 0.267 13.870 1.00 96.75 119 LYS A C 1
ATOM 1010 O O . LYS A 1 119 ? -16.933 0.255 13.751 1.00 96.75 119 LYS A O 1
ATOM 1015 N N . VAL A 1 120 ? -15.033 -0.507 14.711 1.00 93.00 120 VAL A N 1
ATOM 1016 C CA . VAL A 1 120 ? -15.643 -1.424 15.681 1.00 93.00 120 VAL A CA 1
ATOM 1017 C C . VAL A 1 120 ? -15.345 -0.929 17.096 1.00 93.00 120 VAL A C 1
ATOM 1019 O O . VAL A 1 120 ? -14.262 -0.400 17.356 1.00 93.00 120 VAL A O 1
ATOM 1022 N N . ASP A 1 121 ? -16.327 -1.030 17.990 1.00 70.56 121 ASP A N 1
ATOM 1023 C CA . ASP A 1 121 ? -16.197 -0.532 19.367 1.00 70.56 121 ASP A CA 1
ATOM 1024 C C . ASP A 1 121 ? -15.341 -1.464 20.247 1.00 70.56 121 ASP A C 1
ATOM 1026 O O . ASP A 1 121 ? -14.710 -0.983 21.187 1.00 70.56 121 ASP A O 1
ATOM 1030 N N . ASP A 1 122 ? -15.241 -2.752 19.889 1.00 60.56 122 ASP A N 1
ATOM 1031 C CA . ASP A 1 122 ? -14.485 -3.770 20.621 1.00 60.56 122 ASP A CA 1
ATOM 1032 C C . ASP A 1 122 ? -13.236 -4.210 19.844 1.00 60.56 122 ASP A C 1
ATOM 1034 O O . ASP A 1 122 ? -13.302 -4.705 18.715 1.00 60.56 122 ASP A O 1
ATOM 1038 N N . ILE A 1 123 ? -12.067 -4.031 20.464 1.00 57.75 123 ILE A N 1
ATOM 1039 C CA . ILE A 1 123 ? -10.807 -4.593 19.977 1.00 57.75 123 ILE A CA 1
ATOM 1040 C C . ILE A 1 123 ? -10.789 -6.055 20.422 1.00 57.75 123 ILE A C 1
ATOM 1042 O O . ILE A 1 123 ? -10.396 -6.359 21.546 1.00 57.75 123 ILE A O 1
ATOM 1046 N N . HIS A 1 124 ? -11.228 -6.972 19.564 1.00 51.19 124 HIS A N 1
ATOM 1047 C CA . HIS A 1 124 ? -10.924 -8.382 19.781 1.00 51.19 124 HIS A CA 1
ATO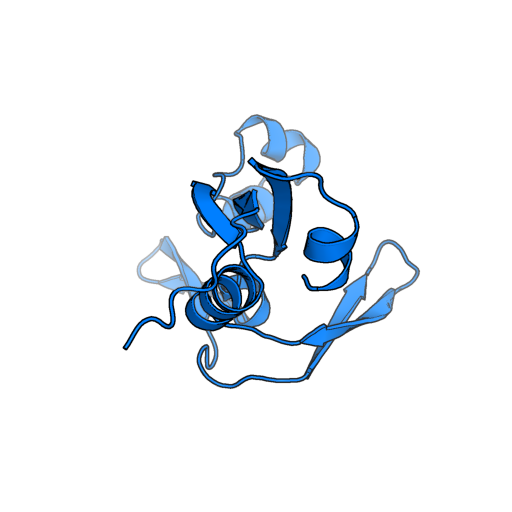M 1048 C C . HIS A 1 124 ? -9.428 -8.587 19.522 1.00 51.19 124 HIS A C 1
ATOM 1050 O O . HIS A 1 124 ? -8.961 -8.444 18.390 1.00 51.19 124 HIS A O 1
ATOM 1056 N N . GLU A 1 125 ? -8.664 -8.863 20.580 1.00 45.44 125 GLU A N 1
ATOM 1057 C CA . GLU A 1 125 ? -7.299 -9.366 20.439 1.00 45.44 125 GLU A CA 1
ATOM 1058 C C . GLU A 1 125 ? -7.355 -10.664 19.628 1.00 45.44 125 GLU A C 1
ATOM 1060 O O . GLU A 1 125 ? -8.000 -11.635 20.024 1.00 45.44 125 GLU A O 1
ATOM 1065 N N . ILE A 1 126 ? -6.721 -10.662 18.457 1.00 50.16 126 ILE A N 1
ATOM 1066 C CA . ILE A 1 126 ? -6.479 -11.889 17.702 1.00 50.16 126 ILE A CA 1
ATOM 1067 C C . ILE A 1 126 ? -5.339 -12.602 18.437 1.00 50.16 126 ILE A C 1
ATOM 1069 O O . ILE A 1 126 ? -4.234 -12.056 18.498 1.00 50.16 126 ILE A O 1
ATOM 1073 N N . GLN A 1 127 ? -5.658 -13.749 19.047 1.00 36.44 127 GLN A N 1
ATOM 1074 C CA . GLN A 1 127 ? -4.707 -14.664 19.693 1.00 36.44 127 GLN A CA 1
ATOM 1075 C C . GLN A 1 127 ? -3.788 -15.335 18.672 1.00 36.44 127 GLN A C 1
ATOM 1077 O O . GLN A 1 127 ? -4.283 -15.674 17.571 1.00 36.44 127 GLN A O 1
#

Solvent-accessible surface area (backbone atoms only — not comparable to full-atom v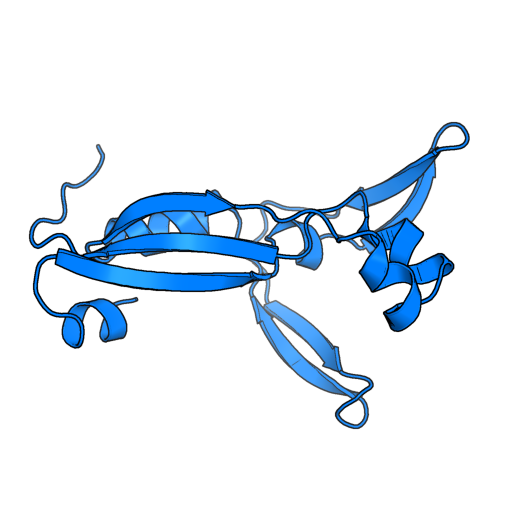alues): 7578 Å² total; per-residue (Å²): 92,63,66,57,50,72,72,45,56,88,69,28,76,51,74,52,71,47,73,22,50,63,57,81,22,57,75,44,83,48,73,54,94,93,34,88,40,67,45,69,49,78,67,84,66,73,43,79,51,68,51,68,34,76,89,57,83,56,40,71,44,81,45,71,49,52,42,66,67,51,54,51,49,53,43,44,79,40,26,29,46,80,78,44,76,43,67,62,72,66,57,80,74,49,30,81,76,59,35,66,68,54,32,66,66,45,55,82,47,57,62,36,35,36,41,34,29,32,39,41,96,68,70,77,79,84,128

Nearest PDB structures (foldseek):
  3bkw-assembly1_A  TM=7.555E-01  e=1.379E-05  Mesorhizobium japonicum MAFF 303099
  3l8d-assembly1_A-2  TM=5.901E-01  e=4.869E-03  Bacillus thuringiensis str. Al Hakam
  5je6-assembly1_A  TM=6.249E-01  e=1.336E-02  Burkholderia glumae
  4ane-assembly1_F  TM=5.474E-01  e=8.589E-01  Mycobacterium tuberculosis
  6qa2-assembly1_E  TM=5.520E-01  e=1.105E+00  Mycobacterium tuberculosis H37Ra

Foldseek 3Di:
DLVCLVPADAQGKDKDKDFALQVVQFPDFDDDPNAIDTDGHDSVDWDWDWDQDPPVVRDTDIDIRDHPVRVVCVQLQNQKDWPDKDQDADDPVCCVVLPPVRNRNRRVDRGMMMTMITGHPDRDPDD

Organism: NCBI:txid1974701

InterPro domains:
  IPR029063 S-adenosyl-L-methionine-dependent methyltransferase superfamily [G3DSA:3.40.50.150] (1-125)
  IPR029063 S-adenosyl-L-methionine-dependent methyltransferase superfamily [SSF53335] (1-119)

pLDDT: mean 91.39, std 10.02, range [36.44, 98.44]

Sequence (127 aa):
FKEFQRVLKKDGILVFSTNHPVNSCIDEFTECKNKPAVVVSDYFTRRKFYWTSKRMRNAKIPSIHFTFEDLFSFVLKNGFQIEDLKEPQLPKEAEKILGKERYNHWKYIPTFVVFKCRKVDDIHEIQ

Secondary structure (DSSP, 8-state):
-HHHHHHSPTT-EEEEEEE-GGGGGEEEEEEETTEEEEEE--SS---EEEEEEGGGTTEEEEEE---HHHHHHHHHTTTEEEEEEE-PPPPTTHHHHH-HHHHHHHTTS--EEEEEEEE-SS-----